Protein AF-A0A016W579-F1 (afdb_monomer)

pLDDT: mean 93.69, std 6.18, range [59.59, 97.19]

Radius of gyration: 10.87 Å; Cα contacts (8 Å, |Δi|>4): 44; chains: 1; bounding box: 25×21×27 Å

Sequence (47 aa):
VITIPLFADQLRNARMMEYRGMGVVIDKDDVTTSRLTTAINEILKPR

InterPro domains:
  IPR002213 UDP-glucuronosyl/UDP-glucosyltransferase [PF00201] (2-45)
  IPR050271 UDP-glycosyltransferase [PTHR48043] (1-45)

Organism: NCBI:txid53326

Mean predicted aligned error: 2.86 Å

Secondary structure (DSSP, 8-state):
-EE---STHHHHHHHHHHHTTS-EE--GGG--HHHHHHHHHHHHS--

Structure (mmCIF, N/CA/C/O backbone):
data_AF-A0A016W579-F1
#
_entry.id   AF-A0A016W579-F1
#
loop_
_atom_site.group_PDB
_atom_site.id
_atom_site.type_symbol
_atom_site.label_atom_id
_atom_site.label_alt_id
_atom_site.label_comp_id
_atom_site.label_asym_id
_atom_site.label_entity_id
_atom_site.label_seq_id
_atom_site.pdbx_PDB_ins_code
_atom_site.Cartn_x
_atom_site.Cartn_y
_atom_site.Cartn_z
_atom_site.occupancy
_atom_site.B_iso_or_equiv
_atom_site.auth_seq_id
_atom_site.auth_comp_id
_atom_site.auth_asym_id
_atom_site.auth_atom_id
_atom_site.pdbx_PDB_model_num
ATOM 1 N N . VAL A 1 1 ? 3.415 -1.415 8.853 1.00 91.12 1 VAL A N 1
ATOM 2 C CA . VAL A 1 1 ? 4.009 -0.339 8.009 1.00 91.12 1 VAL A CA 1
ATOM 3 C C . VAL A 1 1 ? 3.283 -0.299 6.668 1.00 91.12 1 VAL A C 1
ATOM 5 O O . VAL A 1 1 ? 2.959 -1.368 6.169 1.00 91.12 1 VAL A O 1
ATOM 8 N N . ILE A 1 2 ? 3.006 0.879 6.100 1.00 95.81 2 ILE A N 1
ATOM 9 C CA . ILE A 1 2 ? 2.491 1.014 4.721 1.00 95.81 2 ILE A CA 1
ATOM 10 C C . ILE A 1 2 ? 3.678 1.310 3.806 1.00 95.81 2 ILE A C 1
ATOM 12 O O . ILE A 1 2 ? 4.491 2.172 4.133 1.00 95.81 2 ILE A O 1
ATOM 16 N N . THR A 1 3 ? 3.795 0.596 2.689 1.00 96.50 3 THR A N 1
ATOM 17 C CA . THR A 1 3 ? 4.900 0.754 1.730 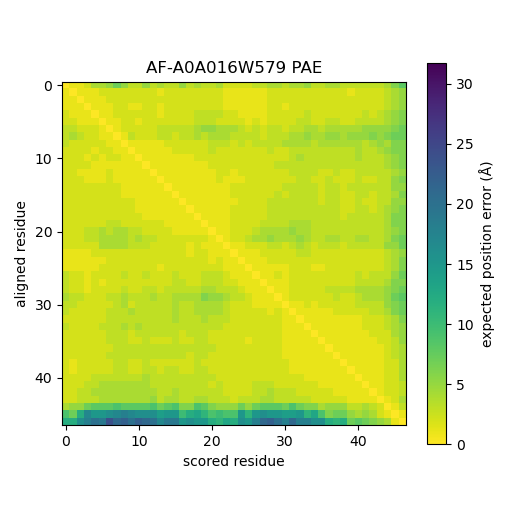1.00 96.50 3 THR A CA 1
ATOM 18 C C . THR A 1 3 ? 4.375 1.068 0.332 1.00 96.50 3 THR A C 1
ATOM 20 O O . THR A 1 3 ? 3.382 0.484 -0.090 1.00 96.50 3 THR A O 1
ATOM 23 N N . ILE A 1 4 ? 5.051 1.981 -0.373 1.00 97.12 4 ILE A N 1
ATOM 24 C CA . ILE A 1 4 ? 4.795 2.338 -1.778 1.00 97.12 4 ILE A CA 1
ATOM 25 C C . ILE A 1 4 ? 6.146 2.248 -2.504 1.00 97.12 4 ILE A C 1
ATOM 27 O O . ILE A 1 4 ? 6.890 3.232 -2.536 1.00 97.12 4 ILE A O 1
ATOM 31 N N . PRO A 1 5 ? 6.557 1.054 -2.9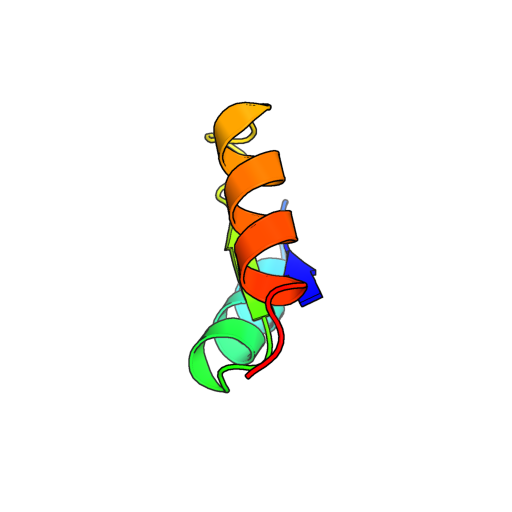66 1.00 96.25 5 PRO A N 1
ATOM 32 C CA . PRO A 1 5 ? 7.885 0.859 -3.530 1.00 96.25 5 PRO A CA 1
ATOM 33 C C . PRO A 1 5 ? 7.992 1.541 -4.896 1.00 96.25 5 PRO A C 1
ATOM 35 O O . PRO A 1 5 ? 7.198 1.277 -5.797 1.00 96.25 5 PRO A O 1
ATOM 38 N N . LEU A 1 6 ? 8.999 2.396 -5.073 1.00 96.00 6 LEU A N 1
ATOM 39 C CA . LEU A 1 6 ? 9.188 3.107 -6.342 1.00 96.00 6 LEU A CA 1
ATOM 40 C C . LEU A 1 6 ? 10.067 2.313 -7.314 1.00 96.00 6 LEU A C 1
ATOM 42 O O . LEU A 1 6 ? 9.720 2.177 -8.492 1.00 96.00 6 LEU A O 1
ATOM 46 N N . PHE A 1 7 ? 11.197 1.795 -6.821 1.00 94.00 7 PHE A N 1
ATOM 47 C CA . PHE A 1 7 ? 12.170 1.012 -7.587 1.00 94.00 7 PHE A CA 1
ATOM 48 C C . PHE A 1 7 ? 13.183 0.295 -6.672 1.00 94.00 7 PHE A C 1
ATOM 50 O O . PHE A 1 7 ? 13.212 0.505 -5.460 1.00 94.00 7 PHE A O 1
ATOM 57 N N . ALA A 1 8 ? 14.030 -0.539 -7.287 1.00 95.81 8 ALA A N 1
ATOM 58 C CA . ALA A 1 8 ? 15.148 -1.250 -6.664 1.00 95.81 8 ALA A CA 1
ATOM 59 C C . ALA A 1 8 ? 14.742 -2.177 -5.499 1.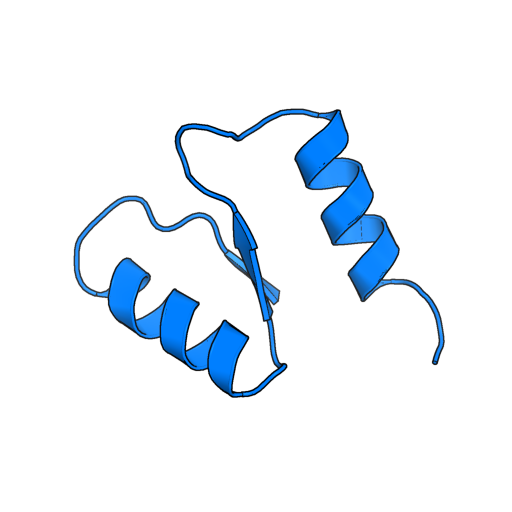00 95.81 8 ALA A C 1
ATOM 61 O O . ALA A 1 8 ? 13.773 -2.933 -5.590 1.00 95.81 8 ALA A O 1
ATOM 62 N N . ASP A 1 9 ? 15.526 -2.180 -4.425 1.00 96.56 9 ASP A N 1
ATOM 63 C CA . ASP A 1 9 ? 15.422 -3.104 -3.298 1.00 96.56 9 ASP A CA 1
ATOM 64 C C . ASP A 1 9 ? 14.124 -2.933 -2.495 1.00 96.56 9 ASP A C 1
ATOM 66 O O . ASP A 1 9 ? 13.651 -3.893 -1.879 1.00 96.56 9 ASP A O 1
ATOM 70 N N . GLN A 1 10 ? 13.495 -1.754 -2.571 1.00 94.56 10 GLN A N 1
ATOM 71 C CA . GLN A 1 10 ? 12.193 -1.489 -1.958 1.00 94.56 10 GLN A CA 1
ATOM 72 C C . GLN A 1 10 ? 11.126 -2.489 -2.408 1.00 94.56 10 GLN A C 1
ATOM 74 O O . GLN A 1 10 ? 10.311 -2.893 -1.584 1.00 94.56 10 GLN A O 1
ATOM 79 N N . LEU A 1 11 ? 11.152 -2.946 -3.666 1.00 95.75 11 LEU A N 1
ATOM 80 C CA . LEU A 1 11 ? 10.209 -3.951 -4.177 1.00 95.75 11 LEU A CA 1
ATOM 81 C C . LEU A 1 11 ? 10.312 -5.262 -3.387 1.00 95.75 11 LEU A C 1
ATOM 83 O O . LEU A 1 11 ? 9.307 -5.817 -2.942 1.00 95.75 11 LEU A O 1
ATOM 87 N N . ARG A 1 12 ? 11.542 -5.735 -3.155 1.00 96.69 12 ARG A N 1
ATOM 88 C CA . ARG A 1 12 ? 11.802 -6.961 -2.391 1.00 96.69 12 ARG A CA 1
ATOM 89 C C . ARG A 1 12 ? 11.484 -6.769 -0.910 1.00 96.69 12 ARG A C 1
ATOM 91 O O . ARG A 1 12 ? 10.876 -7.649 -0.302 1.00 96.69 12 ARG A O 1
ATOM 98 N N . ASN A 1 13 ? 11.868 -5.631 -0.337 1.00 96.56 13 ASN A N 1
ATOM 99 C CA . ASN A 1 13 ? 11.635 -5.330 1.075 1.00 96.56 13 ASN A CA 1
ATOM 100 C C . ASN A 1 13 ? 10.132 -5.213 1.380 1.00 96.56 13 ASN A C 1
ATOM 102 O O . ASN A 1 13 ? 9.657 -5.825 2.335 1.00 96.56 13 ASN A O 1
ATOM 106 N N . ALA A 1 14 ? 9.372 -4.513 0.534 1.00 96.12 14 ALA A N 1
ATOM 107 C CA . ALA A 1 14 ? 7.920 -4.376 0.645 1.00 96.12 14 ALA A CA 1
ATOM 108 C C . ALA A 1 14 ? 7.215 -5.741 0.572 1.00 96.12 14 ALA A C 1
ATOM 110 O O . ALA A 1 14 ? 6.430 -6.082 1.458 1.00 96.12 14 ALA A O 1
ATOM 111 N N . ARG A 1 15 ? 7.582 -6.578 -0.409 1.00 95.25 15 ARG A N 1
ATOM 112 C CA . ARG A 1 15 ? 7.037 -7.939 -0.560 1.00 95.25 15 ARG A CA 1
ATOM 113 C C . ARG A 1 15 ? 7.325 -8.825 0.655 1.00 95.25 15 ARG A C 1
ATOM 115 O O . ARG A 1 15 ? 6.461 -9.574 1.099 1.00 95.25 15 ARG A O 1
ATOM 122 N N . MET A 1 16 ? 8.529 -8.726 1.221 1.00 97.00 16 MET A N 1
ATOM 123 C CA . MET A 1 16 ? 8.903 -9.463 2.433 1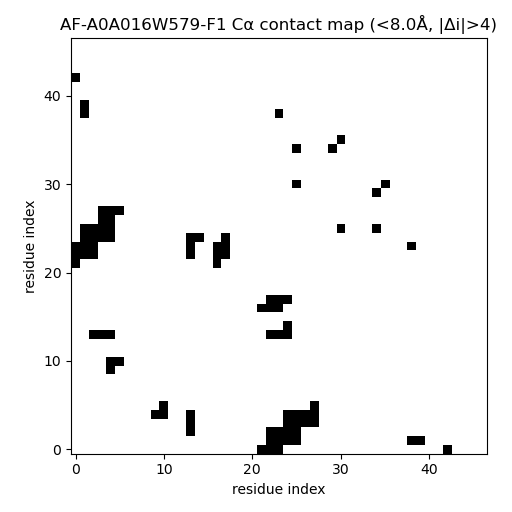.00 97.00 16 MET A CA 1
ATOM 124 C C . MET A 1 16 ? 8.127 -8.996 3.670 1.00 97.00 16 MET A C 1
ATOM 126 O O . MET A 1 16 ? 7.797 -9.818 4.526 1.00 97.00 16 MET A O 1
ATOM 130 N N . MET A 1 17 ? 7.838 -7.697 3.778 1.00 95.12 17 MET A N 1
ATOM 131 C CA . MET A 1 17 ? 7.028 -7.139 4.865 1.00 95.12 17 MET A CA 1
ATOM 132 C C . MET A 1 17 ? 5.576 -7.617 4.796 1.00 95.12 17 MET A C 1
ATOM 134 O O . MET A 1 17 ? 5.016 -7.992 5.827 1.00 95.12 17 MET A O 1
ATOM 138 N N . GLU A 1 18 ?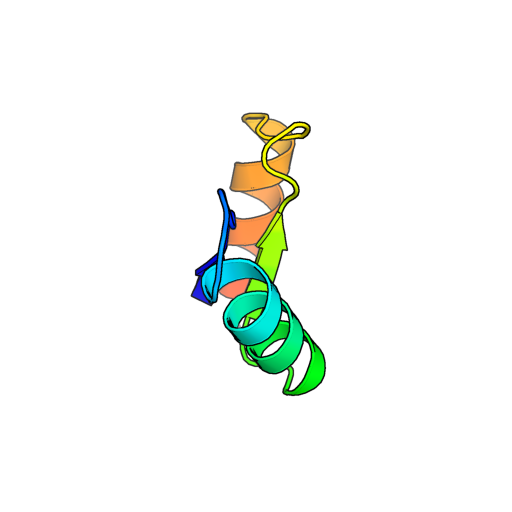 5.002 -7.649 3.594 1.00 94.12 18 GLU A N 1
ATOM 139 C CA . GLU A 1 18 ? 3.666 -8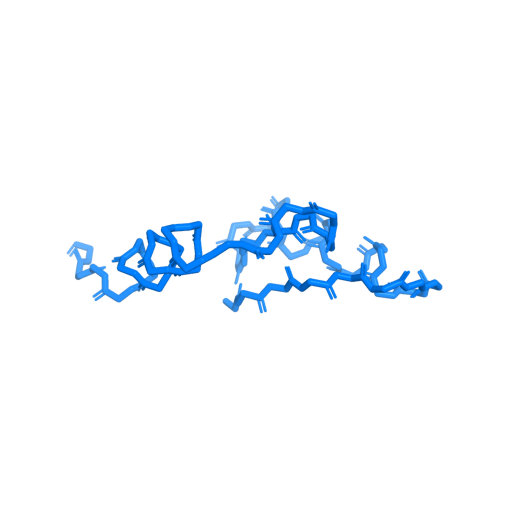.192 3.328 1.00 94.12 18 GLU A CA 1
ATOM 140 C C . GLU A 1 18 ? 3.588 -9.683 3.651 1.00 94.12 18 GLU A C 1
ATOM 142 O O . GLU A 1 18 ? 2.746 -10.102 4.440 1.00 94.12 18 GLU A O 1
ATOM 147 N N . TYR A 1 19 ? 4.534 -10.475 3.135 1.00 95.75 19 TYR A N 1
ATOM 148 C CA . TYR A 1 19 ? 4.598 -11.920 3.373 1.00 95.75 19 TYR A CA 1
ATOM 149 C C . TYR A 1 19 ? 4.684 -12.281 4.864 1.00 95.75 19 TYR A C 1
ATOM 151 O O . TYR A 1 19 ? 4.131 -13.286 5.304 1.00 95.75 19 TYR A O 1
ATOM 159 N N . ARG A 1 20 ? 5.367 -11.455 5.663 1.00 95.50 20 ARG A N 1
ATOM 160 C CA . ARG A 1 20 ? 5.493 -11.643 7.117 1.00 95.50 20 ARG A CA 1
ATOM 161 C C . ARG A 1 20 ? 4.312 -11.074 7.915 1.00 95.50 20 ARG A C 1
ATOM 163 O O . ARG A 1 20 ? 4.355 -11.117 9.141 1.00 95.50 20 ARG A O 1
ATOM 170 N N . GLY A 1 21 ? 3.300 -10.501 7.260 1.00 92.12 21 GLY A N 1
ATOM 171 C CA . GLY A 1 21 ? 2.155 -9.868 7.922 1.00 92.12 21 GLY A CA 1
ATOM 172 C C . GLY A 1 21 ? 2.517 -8.610 8.723 1.00 92.12 21 GLY A C 1
ATOM 173 O O . GLY A 1 21 ? 1.801 -8.241 9.652 1.00 92.12 21 GLY A O 1
ATOM 174 N N . MET A 1 22 ? 3.643 -7.964 8.402 1.00 91.81 22 MET A N 1
ATOM 175 C CA . MET A 1 22 ? 4.157 -6.782 9.114 1.00 91.81 22 MET A CA 1
ATOM 176 C C . MET A 1 22 ? 3.888 -5.463 8.370 1.00 91.81 22 MET A C 1
ATOM 178 O O . MET A 1 22 ? 4.139 -4.365 8.891 1.00 91.81 22 MET A O 1
ATOM 182 N N . GLY A 1 23 ? 3.378 -5.532 7.142 1.00 92.56 23 GLY A N 1
ATOM 183 C CA . GLY A 1 23 ? 3.038 -4.346 6.373 1.00 92.56 23 GLY A CA 1
ATOM 184 C C . GLY A 1 23 ? 2.071 -4.597 5.230 1.00 92.56 23 GLY A C 1
ATOM 185 O O . GLY A 1 23 ? 1.798 -5.736 4.873 1.00 92.56 23 GLY A O 1
ATOM 186 N N . VAL A 1 24 ? 1.577 -3.492 4.679 1.00 94.56 24 VAL A N 1
ATOM 187 C CA . VAL A 1 24 ? 0.697 -3.440 3.510 1.00 94.56 24 VAL A CA 1
ATOM 188 C C . VAL A 1 24 ? 1.471 -2.779 2.373 1.00 94.56 24 VAL A C 1
ATOM 190 O O . VAL A 1 24 ? 2.138 -1.757 2.584 1.00 94.56 24 VAL A O 1
ATOM 193 N N . VAL A 1 25 ? 1.393 -3.354 1.176 1.00 95.56 25 VAL A N 1
ATOM 194 C CA . VAL A 1 25 ? 1.980 -2.781 -0.041 1.00 95.56 25 VAL A CA 1
ATOM 195 C C . VAL A 1 25 ? 0.879 -2.094 -0.837 1.00 95.56 25 VAL A C 1
ATOM 197 O O . VAL A 1 25 ? -0.202 -2.647 -1.040 1.00 95.56 25 VAL A O 1
ATOM 200 N N . ILE A 1 26 ? 1.142 -0.863 -1.259 1.00 96.19 26 ILE A N 1
ATOM 201 C CA . ILE A 1 26 ? 0.305 -0.112 -2.192 1.00 96.19 26 ILE A CA 1
ATOM 202 C C . ILE A 1 26 ? 1.112 0.059 -3.474 1.00 96.19 26 ILE A C 1
ATOM 204 O O . ILE A 1 26 ? 2.291 0.417 -3.427 1.00 96.19 26 ILE A O 1
ATOM 208 N N . ASP A 1 27 ? 0.477 -0.223 -4.608 1.00 94.06 27 ASP A N 1
ATOM 209 C CA . ASP A 1 27 ? 1.079 0.025 -5.910 1.00 94.06 27 ASP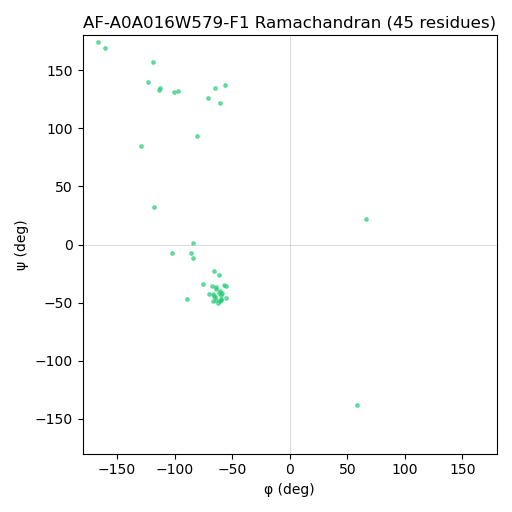 A CA 1
ATOM 210 C C . ASP A 1 27 ? 1.278 1.536 -6.099 1.00 94.06 27 ASP A C 1
ATOM 212 O O . ASP A 1 27 ? 0.389 2.333 -5.792 1.00 94.06 27 ASP A O 1
ATOM 216 N N . LYS A 1 28 ? 2.451 1.940 -6.591 1.00 93.88 28 LYS A N 1
ATOM 217 C CA . LYS A 1 28 ? 2.762 3.349 -6.857 1.00 93.88 28 LYS A CA 1
ATOM 218 C C . LYS A 1 28 ? 1.825 3.964 -7.901 1.00 93.88 28 LYS A C 1
ATOM 220 O O . LYS A 1 28 ? 1.609 5.173 -7.863 1.00 93.88 28 LYS A O 1
ATOM 225 N N . ASP A 1 29 ? 1.270 3.139 -8.786 1.00 95.69 29 ASP A N 1
ATOM 226 C CA . ASP A 1 29 ? 0.337 3.564 -9.826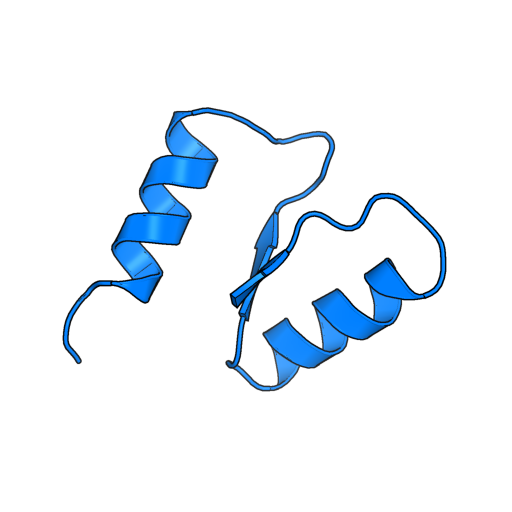 1.00 95.69 29 ASP A CA 1
ATOM 227 C C . ASP A 1 29 ? -1.123 3.604 -9.308 1.00 95.69 29 ASP A C 1
ATOM 229 O O . ASP A 1 29 ? -2.000 4.136 -9.984 1.00 95.69 29 ASP A O 1
ATOM 233 N N . ASP A 1 30 ? -1.385 3.119 -8.082 1.00 94.56 30 ASP A N 1
ATOM 234 C CA . ASP A 1 30 ? -2.701 3.098 -7.408 1.00 94.56 30 ASP A CA 1
ATOM 235 C C . ASP A 1 30 ? -2.713 3.935 -6.108 1.00 94.56 30 ASP A C 1
ATOM 237 O O . ASP A 1 30 ? -3.385 3.638 -5.112 1.00 94.56 30 ASP A O 1
ATOM 241 N N . VAL A 1 31 ? -1.935 5.020 -6.076 1.00 95.62 31 VAL A N 1
ATOM 242 C CA . VAL A 1 31 ? -1.924 5.932 -4.926 1.00 95.62 31 VAL A CA 1
ATOM 243 C C . VAL A 1 31 ? -3.115 6.883 -5.010 1.00 95.62 31 VAL A C 1
ATOM 245 O O . VAL A 1 31 ? -3.055 7.958 -5.603 1.00 95.62 31 VAL A O 1
ATOM 248 N N . THR A 1 32 ? -4.210 6.491 -4.361 1.00 97.19 32 THR A N 1
ATOM 249 C CA . THR A 1 32 ? -5.423 7.307 -4.216 1.00 97.19 32 THR A CA 1
ATOM 250 C C . THR A 1 32 ? -5.726 7.607 -2.749 1.00 97.19 32 THR A C 1
ATOM 252 O O . THR A 1 32 ? -5.331 6.866 -1.842 1.00 97.19 32 THR A O 1
ATOM 255 N N . THR A 1 33 ? -6.478 8.684 -2.491 1.00 97.00 33 THR A N 1
ATOM 256 C CA . THR A 1 33 ? -6.920 9.040 -1.133 1.00 97.00 33 THR A CA 1
ATOM 257 C C . THR A 1 33 ? -7.676 7.886 -0.476 1.00 97.00 33 THR A C 1
ATOM 259 O O . THR A 1 33 ? -7.362 7.509 0.649 1.00 97.00 33 THR A O 1
ATOM 262 N N . SER A 1 34 ? -8.613 7.258 -1.193 1.00 96.75 34 SER A N 1
ATOM 263 C CA . SER A 1 34 ? -9.386 6.117 -0.690 1.00 96.75 34 SER A CA 1
ATOM 264 C C . SER A 1 34 ? -8.505 4.920 -0.342 1.00 96.75 34 SER A C 1
ATOM 266 O O . SER A 1 34 ? -8.714 4.287 0.701 1.00 96.75 34 SER A O 1
ATOM 268 N N . ARG A 1 35 ? -7.501 4.616 -1.176 1.00 95.19 35 ARG A N 1
ATOM 269 C CA . ARG A 1 35 ? -6.594 3.485 -0.952 1.00 95.19 35 ARG A CA 1
ATOM 270 C C . ARG A 1 35 ? -5.736 3.695 0.291 1.00 95.19 35 ARG A C 1
ATOM 272 O O . ARG A 1 35 ? -5.619 2.776 1.106 1.00 95.19 35 ARG A O 1
ATOM 279 N N . LEU A 1 36 ? -5.196 4.903 0.462 1.00 96.44 36 LEU A N 1
ATOM 280 C CA . LEU A 1 36 ? -4.389 5.276 1.624 1.00 96.44 36 LEU A CA 1
ATOM 281 C C . LEU A 1 36 ? -5.213 5.292 2.911 1.00 96.44 36 LEU A C 1
ATOM 283 O O . LEU A 1 36 ? -4.810 4.679 3.898 1.00 96.44 36 LEU A O 1
ATOM 287 N N . THR A 1 37 ? -6.386 5.930 2.903 1.00 96.44 37 THR A N 1
ATOM 288 C CA . THR A 1 37 ? -7.271 5.974 4.075 1.00 96.44 37 THR A CA 1
ATOM 289 C C . THR A 1 37 ? -7.680 4.570 4.514 1.00 96.44 37 THR A C 1
ATOM 291 O O . THR A 1 37 ? -7.647 4.265 5.705 1.00 96.44 37 THR A O 1
ATOM 294 N N . THR A 1 38 ? -7.997 3.686 3.565 1.00 95.06 38 THR A N 1
ATOM 295 C CA . THR A 1 38 ? -8.313 2.280 3.860 1.00 95.06 38 THR A CA 1
ATOM 296 C C . THR A 1 38 ? -7.139 1.566 4.529 1.00 95.06 38 THR A C 1
ATOM 298 O O . THR A 1 38 ? -7.328 0.955 5.579 1.00 95.06 38 THR A O 1
ATOM 301 N N . ALA A 1 39 ? -5.928 1.691 3.977 1.00 94.12 39 ALA A N 1
ATOM 302 C CA . ALA A 1 39 ? -4.735 1.041 4.524 1.00 94.12 39 ALA A CA 1
ATOM 303 C C . ALA A 1 39 ? -4.363 1.560 5.926 1.00 94.12 39 ALA A C 1
ATOM 305 O O . ALA A 1 39 ? -3.970 0.784 6.795 1.00 94.12 39 ALA A O 1
ATOM 306 N N . ILE A 1 40 ? -4.514 2.865 6.170 1.00 95.06 40 ILE A N 1
ATOM 307 C CA . ILE A 1 40 ? -4.289 3.466 7.493 1.00 95.06 40 ILE A CA 1
ATOM 308 C C . ILE A 1 40 ? -5.301 2.916 8.502 1.00 95.06 40 ILE A C 1
ATOM 310 O O . ILE A 1 40 ? -4.915 2.472 9.583 1.00 95.06 40 ILE A O 1
ATOM 314 N N . ASN A 1 41 ? -6.585 2.892 8.138 1.00 94.69 41 ASN A N 1
ATOM 315 C CA . ASN A 1 41 ? -7.639 2.380 9.011 1.00 94.69 41 ASN A CA 1
ATOM 316 C C . ASN A 1 41 ? -7.475 0.885 9.308 1.00 94.69 41 ASN A C 1
ATOM 318 O O . ASN A 1 41 ? -7.762 0.458 10.419 1.00 94.69 41 ASN A O 1
ATOM 322 N N . GLU A 1 42 ? -7.019 0.085 8.346 1.00 91.38 42 GLU A N 1
ATOM 323 C CA . GLU A 1 42 ? -6.722 -1.335 8.559 1.00 91.38 42 GLU A CA 1
ATOM 324 C C . GLU A 1 42 ? -5.644 -1.538 9.631 1.00 91.38 42 GLU A C 1
ATOM 326 O O . GLU A 1 42 ? -5.805 -2.373 10.516 1.00 91.38 42 GLU A O 1
ATOM 331 N N . ILE A 1 43 ? -4.578 -0.737 9.592 1.00 91.00 43 ILE A N 1
ATOM 332 C CA . ILE A 1 43 ? -3.445 -0.862 10.518 1.00 91.00 43 ILE A CA 1
ATOM 333 C C . ILE A 1 43 ? -3.772 -0.324 11.913 1.00 91.00 43 ILE A C 1
ATOM 335 O O . ILE A 1 43 ? -3.258 -0.843 12.901 1.00 91.00 43 ILE A O 1
ATOM 339 N N .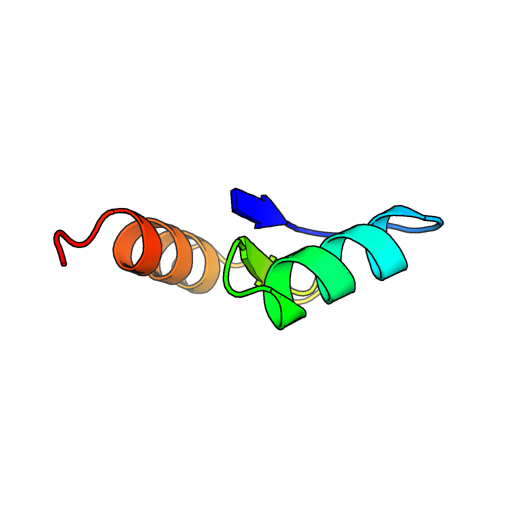 LEU A 1 44 ? -4.591 0.725 12.003 1.00 93.75 44 LEU A N 1
ATOM 340 C CA . LEU A 1 44 ? -4.948 1.353 13.278 1.00 93.75 44 LEU A CA 1
ATOM 341 C C . LEU A 1 44 ? -6.110 0.662 14.000 1.00 93.75 44 LEU A C 1
ATOM 343 O O . LEU A 1 44 ? -6.352 0.971 15.167 1.00 93.75 44 LEU A O 1
ATOM 347 N N . LYS A 1 45 ? -6.834 -0.252 13.341 1.00 88.06 45 LYS A N 1
ATOM 348 C CA . LYS A 1 45 ? -7.902 -1.020 13.989 1.00 88.06 45 LYS A CA 1
ATOM 349 C C . LYS A 1 45 ? -7.321 -1.841 15.153 1.00 88.06 45 LYS A C 1
ATOM 351 O O . LYS A 1 45 ? -6.429 -2.658 14.919 1.00 88.06 45 LYS A O 1
ATOM 356 N N . PRO A 1 46 ? -7.820 -1.650 16.391 1.00 73.69 46 PRO A N 1
ATOM 357 C CA . PRO A 1 46 ? -7.484 -2.527 17.506 1.00 73.69 46 PRO A CA 1
ATOM 358 C C . PRO A 1 46 ? -7.839 -3.973 17.144 1.00 73.69 46 PRO A C 1
ATOM 360 O O . PRO A 1 46 ? -8.888 -4.205 16.541 1.00 73.69 46 PRO A O 1
ATOM 363 N N . ARG A 1 47 ? -6.948 -4.913 17.471 1.00 59.59 47 ARG A N 1
ATOM 364 C CA . ARG A 1 47 ? -7.201 -6.350 17.309 1.00 59.59 47 ARG A CA 1
ATOM 365 C C . ARG A 1 47 ? -8.234 -6.852 18.305 1.00 59.59 47 ARG A C 1
ATOM 367 O O . ARG A 1 47 ? -8.158 -6.414 19.474 1.00 59.59 47 ARG A O 1
#

Solvent-accessible surface area (backbone atoms only — not comparable to full-atom values): 2863 Å² total; per-residue (Å²): 87,83,37,63,48,86,61,76,67,41,51,59,53,40,52,54,31,36,76,69,73,58,30,47,72,45,56,67,92,61,78,42,70,70,55,51,53,50,54,52,52,63,70,68,51,84,130

Foldseek 3Di:
DEAADDDDCSVVVQVVCVVVVNYDYDYNVRDDPVVVVVRVCVVPDDD

Nearest PDB structures (foldseek):
  2o6l-assembly1_A  TM=9.161E-01  e=3.598E-02  Homo sapiens
  2o6l-assembly1_B  TM=9.180E-01  e=4.426E-02  Homo sapiens
  8h5d-assembly1_A  TM=9.269E-01  e=7.175E-02  Bacillus subtilis
  6kqx-assembly1_A  TM=9.531E-01  e=9.456E-02  Bacillus subtilis subsp. subtilis str. 168
  7yf5-assembly1_B  TM=9.258E-01  e=9.456E-02  Homo sapiens